Protein AF-A0A941D9R4-F1 (afdb_monomer)

Mean predicted aligned error: 2.89 Å

Secondary structure (DSSP, 8-state):
-PPEEEEEE-SS-EEEE-SSHHHHHHHHHHHGGG-EEEEETTEEEEEEEE--STHHHHHHHHHHHHTT-EEEE-TTS-GGG--SEETTEE-B--

Solvent-accessible surface area (backbone atoms only — not comparable to full-atom values): 5273 Å² total; per-residue (Å²): 129,70,56,63,32,28,37,35,72,56,102,74,34,26,37,43,33,36,89,42,68,69,52,22,56,51,51,48,65,73,45,46,94,56,51,40,88,34,63,61,96,85,41,78,42,84,35,36,33,32,30,39,56,60,67,56,30,29,53,51,43,52,53,41,42,75,73,47,41,42,38,28,69,30,88,84,35,58,72,94,72,68,55,66,45,58,72,80,34,67,25,50,79,134

pLDDT: mean 94.18, std 5.89, range [59.44, 98.31]

Nearest PDB structures (foldseek):
  2o8c-assembly1_A  TM=4.324E-01  e=5.050E-01  Homo sapiens
  3thy-assembly1_A  TM=4.588E-01  e=7.385E-01  Homo sapiens
  8r7v-assembly1_A  TM=4.937E-01  e=1.226E+00  Homo sapiens
  3thz-assembly1_A  TM=3.966E-01  e=4.740E-01  Homo sapiens
  3thw-assembly1_A  TM=4.035E-01  e=6.932E-01  Homo sapiens

Structure (mmCIF, N/CA/C/O backbone):
data_AF-A0A941D9R4-F1
#
_entry.id   AF-A0A941D9R4-F1
#
loop_
_atom_site.group_PDB
_atom_site.id
_atom_site.type_symbol
_atom_site.label_atom_id
_atom_site.label_alt_id
_atom_site.label_comp_id
_atom_site.label_asym_id
_atom_site.label_entity_id
_atom_site.label_seq_id
_atom_site.pdbx_PDB_ins_code
_atom_site.Cartn_x
_atom_site.Cartn_y
_atom_site.Cartn_z
_atom_site.occupancy
_atom_site.B_iso_or_equiv
_atom_site.auth_seq_id
_atom_site.auth_comp_id
_atom_site.auth_asym_id
_atom_site.auth_atom_id
_atom_site.pdbx_PDB_model_num
ATOM 1 N N . MET A 1 1 ? -16.086 -7.903 -8.564 1.00 63.88 1 MET A N 1
ATOM 2 C CA . MET A 1 1 ? -14.709 -7.796 -9.094 1.00 63.88 1 MET A CA 1
ATOM 3 C C . MET A 1 1 ? -13.818 -7.387 -7.934 1.00 63.88 1 MET A C 1
ATOM 5 O O . MET A 1 1 ? -14.329 -6.650 -7.098 1.00 63.88 1 MET A O 1
ATOM 9 N N . PRO A 1 2 ? -12.579 -7.891 -7.821 1.00 83.50 2 PRO A N 1
ATOM 10 C CA . PRO A 1 2 ? -11.685 -7.482 -6.739 1.00 83.50 2 PRO A CA 1
ATOM 11 C C . PRO A 1 2 ? -11.408 -5.977 -6.818 1.00 83.50 2 PRO A C 1
ATOM 13 O O . PRO A 1 2 ? -11.228 -5.433 -7.912 1.00 83.50 2 PRO A O 1
ATOM 16 N N . THR A 1 3 ? -11.403 -5.304 -5.668 1.00 96.06 3 THR A N 1
ATOM 17 C CA . THR A 1 3 ? -11.054 -3.882 -5.586 1.00 96.06 3 THR A CA 1
ATOM 18 C C . THR A 1 3 ? -9.556 -3.732 -5.821 1.00 96.06 3 THR A C 1
ATOM 20 O O . THR A 1 3 ? -8.748 -4.448 -5.229 1.00 96.06 3 THR A O 1
ATOM 23 N N . THR A 1 4 ? -9.179 -2.817 -6.713 1.00 97.25 4 THR A N 1
ATOM 24 C CA . THR A 1 4 ? -7.772 -2.582 -7.047 1.00 97.25 4 THR A CA 1
ATOM 25 C C . THR A 1 4 ? -7.219 -1.411 -6.248 1.00 97.25 4 THR A C 1
ATOM 27 O O . THR A 1 4 ? -7.760 -0.310 -6.305 1.00 97.25 4 THR A O 1
ATOM 30 N N . LEU A 1 5 ? -6.125 -1.658 -5.537 1.00 98.12 5 LEU A N 1
ATOM 31 C CA . LEU A 1 5 ? -5.318 -0.659 -4.851 1.00 98.12 5 LEU A CA 1
ATOM 32 C C . LEU A 1 5 ? -4.172 -0.214 -5.760 1.00 98.12 5 LEU A C 1
ATOM 34 O O . LEU A 1 5 ? -3.675 -0.983 -6.590 1.00 98.12 5 LEU A O 1
ATOM 38 N N . LEU A 1 6 ? -3.732 1.027 -5.594 1.00 98.00 6 LEU A N 1
ATOM 39 C CA . LEU A 1 6 ? -2.572 1.546 -6.306 1.00 98.00 6 LEU A CA 1
ATOM 40 C C . LEU A 1 6 ? -1.326 1.410 -5.434 1.00 98.00 6 LEU A C 1
ATOM 42 O O . LEU A 1 6 ? -1.369 1.730 -4.251 1.00 98.00 6 LEU A O 1
ATOM 46 N N . ILE A 1 7 ? -0.217 0.965 -6.019 1.00 97.25 7 ILE A N 1
ATOM 47 C CA . ILE A 1 7 ? 1.067 0.819 -5.330 1.00 97.25 7 ILE A CA 1
ATOM 48 C C . ILE A 1 7 ? 2.126 1.738 -5.937 1.00 97.25 7 ILE A C 1
ATOM 50 O O . ILE A 1 7 ? 2.278 1.824 -7.158 1.00 97.25 7 ILE A O 1
ATOM 54 N N . ALA A 1 8 ? 2.877 2.418 -5.079 1.00 96.81 8 ALA A N 1
ATOM 55 C CA . ALA A 1 8 ? 4.082 3.157 -5.431 1.00 96.81 8 ALA A CA 1
ATOM 56 C C . ALA A 1 8 ? 5.218 2.762 -4.485 1.00 96.81 8 ALA A C 1
ATOM 58 O O . ALA A 1 8 ? 4.990 2.449 -3.321 1.00 96.81 8 ALA A O 1
ATOM 59 N N . THR A 1 9 ? 6.452 2.786 -4.971 1.00 95.44 9 THR A N 1
ATOM 60 C CA . THR A 1 9 ? 7.637 2.418 -4.202 1.00 95.44 9 THR A CA 1
ATOM 61 C C . THR A 1 9 ? 8.737 3.453 -4.350 1.00 95.44 9 THR A C 1
ATOM 63 O O . THR A 1 9 ? 8.956 4.052 -5.405 1.00 95.44 9 THR A O 1
ATOM 66 N N . SER A 1 10 ? 9.482 3.622 -3.269 1.00 93.44 10 SER A N 1
ATOM 67 C CA . SER A 1 10 ? 10.744 4.344 -3.231 1.00 93.44 10 SER A CA 1
ATOM 68 C C . SER A 1 10 ? 11.796 3.483 -2.523 1.00 93.44 10 SER A C 1
ATOM 70 O O . SER A 1 10 ? 11.462 2.445 -1.951 1.00 93.44 10 SER A O 1
ATOM 72 N N . PRO A 1 11 ? 13.070 3.908 -2.484 1.00 92.12 11 PRO A N 1
ATOM 73 C CA . PRO A 1 11 ? 14.086 3.214 -1.694 1.00 92.12 11 PRO A CA 1
ATOM 74 C C . PRO A 1 11 ? 13.801 3.144 -0.183 1.00 92.12 11 PRO A C 1
ATOM 76 O O . PRO A 1 11 ? 14.567 2.500 0.525 1.00 92.12 11 PRO A O 1
ATOM 79 N N . ARG A 1 12 ? 12.779 3.850 0.327 1.00 93.31 12 ARG A N 1
ATOM 80 C CA . ARG A 1 12 ? 12.490 3.969 1.767 1.00 93.31 12 ARG A CA 1
ATOM 81 C C . ARG A 1 12 ? 11.045 3.681 2.170 1.00 93.31 12 ARG A C 1
ATOM 83 O O . ARG A 1 12 ? 10.791 3.636 3.362 1.00 93.31 12 ARG A O 1
ATOM 90 N N . SER A 1 13 ? 10.137 3.531 1.210 1.00 95.62 13 SER A N 1
ATOM 91 C CA . SER A 1 13 ? 8.701 3.426 1.480 1.00 95.62 13 SER A CA 1
ATOM 92 C C . SER A 1 13 ? 7.983 2.659 0.381 1.00 95.62 13 SER A C 1
ATOM 94 O O . SER A 1 13 ? 8.390 2.709 -0.787 1.00 95.62 13 SER A O 1
ATOM 96 N N . THR A 1 14 ? 6.863 2.048 0.749 1.00 96.88 14 THR A N 1
ATOM 97 C CA . THR A 1 14 ? 5.882 1.455 -0.162 1.00 96.88 14 THR A CA 1
ATOM 98 C C . THR A 1 14 ? 4.537 2.053 0.187 1.00 96.88 14 THR A C 1
ATOM 100 O O . THR A 1 14 ? 4.025 1.849 1.281 1.00 96.88 14 THR A O 1
ATOM 103 N N . TRP A 1 15 ? 3.958 2.794 -0.745 1.00 97.50 15 TRP A N 1
ATOM 104 C CA . TRP A 1 15 ? 2.673 3.443 -0.548 1.00 97.50 15 TRP A CA 1
ATOM 105 C C . TRP A 1 15 ? 1.566 2.641 -1.206 1.00 97.50 15 TRP A C 1
ATOM 107 O O . TRP A 1 15 ? 1.683 2.275 -2.378 1.00 97.50 15 TRP A O 1
ATOM 117 N N . ILE A 1 16 ? 0.491 2.416 -0.457 1.00 98.00 16 ILE A N 1
ATOM 118 C CA . ILE A 1 16 ? -0.746 1.804 -0.934 1.00 98.00 16 ILE A CA 1
ATOM 119 C C . ILE A 1 16 ? -1.835 2.871 -0.908 1.00 98.00 16 ILE A C 1
ATOM 121 O O . ILE A 1 16 ? -2.175 3.383 0.157 1.00 98.00 16 ILE A O 1
ATOM 125 N N . THR A 1 17 ? -2.375 3.207 -2.076 1.00 98.19 17 THR A N 1
ATOM 126 C CA . THR A 1 17 ? -3.435 4.206 -2.241 1.00 98.19 17 THR A CA 1
ATOM 127 C C . THR A 1 17 ? -4.750 3.522 -2.594 1.00 98.19 17 THR A C 1
ATOM 129 O O . THR A 1 17 ? -4.846 2.768 -3.566 1.00 98.19 17 THR A O 1
ATOM 132 N N . SER A 1 18 ? -5.773 3.808 -1.796 1.00 98.31 18 SER A N 1
ATOM 133 C CA . SER A 1 18 ? -7.138 3.318 -1.983 1.00 98.31 18 SER A CA 1
ATOM 134 C C . SER A 1 18 ? -7.923 4.208 -2.958 1.00 98.31 18 SER A C 1
ATOM 136 O O . SER A 1 18 ? -7.680 5.414 -3.004 1.00 98.31 18 SER A O 1
ATOM 138 N N . PRO A 1 19 ? -8.875 3.654 -3.730 1.00 97.12 19 PRO A N 1
ATOM 139 C CA . PRO A 1 19 ? -9.668 4.418 -4.698 1.00 97.12 19 PRO A CA 1
ATOM 140 C C 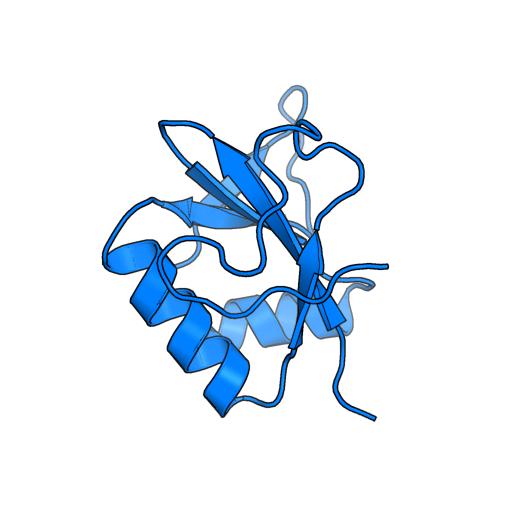. PRO A 1 19 ? -10.711 5.344 -4.051 1.00 97.12 19 PRO A C 1
ATOM 142 O O . PRO A 1 19 ? -11.132 6.324 -4.662 1.00 97.12 19 PRO A O 1
ATOM 145 N N . ASP A 1 20 ? -11.136 5.032 -2.828 1.00 97.19 20 ASP A N 1
ATOM 146 C CA . ASP A 1 20 ? -12.174 5.749 -2.098 1.00 97.19 20 ASP A CA 1
ATOM 147 C C . ASP A 1 20 ? -11.994 5.600 -0.579 1.00 97.19 20 ASP A C 1
ATOM 149 O O . ASP A 1 20 ? -11.103 4.898 -0.089 1.00 97.19 20 ASP A O 1
ATOM 153 N N . LYS A 1 21 ? -12.841 6.313 0.171 1.00 96.50 21 LYS A N 1
ATOM 154 C CA . LYS A 1 21 ? -12.761 6.408 1.632 1.00 96.50 21 LYS A CA 1
ATOM 155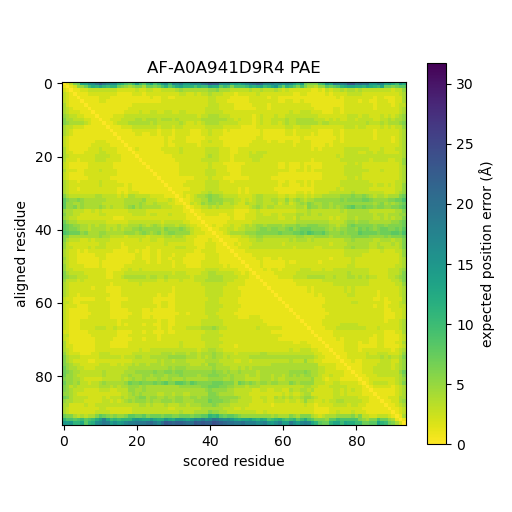 C C . LYS A 1 21 ? -13.089 5.085 2.323 1.00 96.50 21 LYS A C 1
ATOM 157 O O . LYS A 1 21 ? -12.399 4.719 3.265 1.00 96.50 21 LYS A O 1
ATOM 162 N N . GLU A 1 22 ? -14.117 4.386 1.856 1.00 97.06 22 GLU A N 1
ATOM 163 C CA . GLU A 1 22 ? -14.539 3.108 2.439 1.00 97.06 22 GLU A CA 1
ATOM 164 C C . GLU A 1 22 ? -13.430 2.060 2.287 1.00 97.06 22 GLU A C 1
ATOM 166 O O . GLU A 1 22 ? -13.075 1.362 3.236 1.00 97.06 22 GLU A O 1
ATOM 171 N N . THR A 1 23 ? -12.802 2.010 1.111 1.00 97.88 23 THR A N 1
ATOM 172 C CA . THR A 1 23 ? -11.658 1.136 0.863 1.00 97.88 23 THR A CA 1
ATOM 173 C C . THR A 1 23 ? -10.469 1.515 1.742 1.00 97.88 23 THR A C 1
ATOM 175 O O . THR A 1 23 ? -9.839 0.624 2.304 1.00 97.88 23 THR A O 1
ATOM 178 N N . ALA A 1 24 ? -10.185 2.808 1.926 1.00 97.62 24 ALA A N 1
ATOM 179 C CA . ALA A 1 24 ? -9.106 3.257 2.809 1.00 97.62 24 ALA A CA 1
ATOM 180 C C . ALA A 1 24 ? -9.317 2.818 4.268 1.00 97.62 24 ALA A C 1
ATOM 182 O O . ALA A 1 24 ? -8.387 2.325 4.905 1.00 97.62 24 ALA A O 1
ATOM 183 N N . GLU A 1 25 ? -10.542 2.933 4.785 1.00 96.38 25 GLU A N 1
ATOM 184 C CA . GLU A 1 25 ? -10.904 2.489 6.139 1.00 96.38 25 GLU A CA 1
ATOM 185 C C . GLU A 1 25 ? -10.764 0.963 6.294 1.00 96.38 25 GLU A C 1
ATOM 187 O O . GLU A 1 25 ? -10.222 0.475 7.293 1.00 96.38 25 GLU A O 1
ATOM 192 N N . ASN A 1 26 ? -11.172 0.198 5.278 1.00 97.31 26 ASN A N 1
ATOM 193 C CA . ASN A 1 26 ? -11.002 -1.255 5.259 1.00 97.31 26 ASN A CA 1
ATOM 194 C C . ASN A 1 26 ? -9.524 -1.667 5.175 1.00 97.31 26 ASN A C 1
ATOM 196 O O . ASN A 1 26 ? -9.100 -2.570 5.893 1.00 97.31 26 ASN A O 1
ATOM 200 N N . VAL A 1 27 ? -8.723 -0.999 4.340 1.00 97.81 27 VAL A N 1
ATOM 201 C CA . VAL A 1 27 ? -7.271 -1.226 4.230 1.00 97.81 27 VAL A CA 1
ATOM 202 C C . VAL A 1 27 ? -6.582 -0.945 5.563 1.00 97.81 27 VAL A C 1
ATOM 204 O O . VAL A 1 27 ? -5.805 -1.777 6.031 1.00 97.81 27 VAL A O 1
ATOM 207 N N . ALA A 1 28 ? -6.910 0.170 6.219 1.00 95.69 28 ALA A N 1
ATOM 208 C CA . ALA A 1 28 ? -6.381 0.496 7.541 1.00 95.69 28 ALA A CA 1
ATOM 209 C C . ALA A 1 28 ? -6.756 -0.570 8.585 1.00 95.69 28 ALA A C 1
ATOM 211 O O . ALA A 1 28 ? -5.919 -0.961 9.395 1.00 95.69 28 ALA A O 1
ATOM 212 N N . THR A 1 29 ? -7.980 -1.103 8.525 1.00 96.31 29 THR A N 1
ATOM 213 C CA . THR A 1 29 ? -8.437 -2.180 9.418 1.00 96.31 29 THR A CA 1
ATOM 214 C C . THR A 1 29 ? -7.678 -3.490 9.184 1.00 96.31 29 THR A C 1
ATOM 216 O O . THR A 1 29 ? -7.313 -4.163 10.146 1.00 96.31 29 THR A O 1
ATOM 219 N N . VAL A 1 30 ? -7.412 -3.855 7.924 1.00 97.50 30 VAL A N 1
ATOM 220 C CA . VAL A 1 30 ? -6.654 -5.071 7.570 1.00 97.50 30 VAL A CA 1
ATOM 221 C C . VAL A 1 30 ? -5.192 -4.966 8.008 1.00 97.50 30 VAL A C 1
ATOM 223 O O . VAL A 1 30 ? -4.627 -5.938 8.507 1.00 97.50 30 VAL A O 1
ATOM 226 N N . LEU A 1 31 ? -4.571 -3.800 7.821 1.00 96.62 31 LEU A N 1
ATOM 227 C CA . LEU A 1 31 ? -3.151 -3.600 8.112 1.00 96.62 31 LEU A CA 1
ATOM 228 C C . LEU A 1 31 ? -2.871 -3.331 9.599 1.00 96.62 31 LEU A C 1
ATOM 230 O O . LEU A 1 31 ? -1.815 -3.732 10.101 1.00 96.62 31 LEU A O 1
ATOM 234 N N . GLY A 1 32 ? -3.800 -2.685 10.311 1.00 94.19 32 GLY A N 1
ATOM 235 C CA . GLY A 1 32 ? -3.625 -2.283 11.707 1.00 94.19 32 GLY A CA 1
ATOM 236 C C . GLY A 1 32 ? -2.348 -1.460 11.901 1.00 94.19 32 GLY A C 1
ATOM 237 O O . GLY A 1 32 ? -2.061 -0.548 11.129 1.00 94.19 32 GLY A O 1
ATOM 238 N N . ASP A 1 33 ? -1.531 -1.841 12.884 1.00 90.62 33 ASP A N 1
ATOM 239 C CA . ASP A 1 33 ? -0.286 -1.142 13.250 1.00 90.62 33 ASP A CA 1
ATOM 240 C C . ASP A 1 33 ? 0.834 -1.216 12.186 1.00 90.62 33 ASP A C 1
ATOM 242 O O . ASP A 1 33 ? 1.915 -0.663 12.388 1.00 90.62 33 ASP A O 1
ATOM 246 N N . ARG A 1 34 ? 0.611 -1.908 11.058 1.00 88.81 34 ARG A N 1
ATOM 247 C CA . ARG A 1 34 ? 1.568 -2.005 9.935 1.00 88.81 34 ARG A CA 1
ATOM 248 C C . ARG A 1 34 ? 1.442 -0.863 8.926 1.00 88.81 34 ARG A C 1
ATOM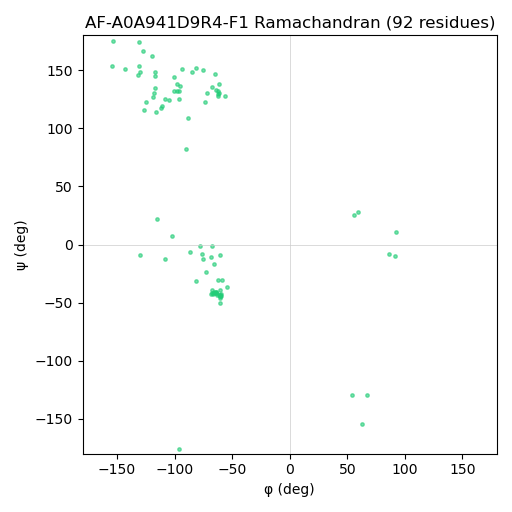 250 O O . ARG A 1 34 ? 2.236 -0.798 7.993 1.00 88.81 34 ARG A O 1
ATOM 257 N N . ALA A 1 35 ? 0.432 -0.010 9.076 1.00 92.62 35 ALA A N 1
ATOM 258 C CA . ALA A 1 35 ? 0.188 1.128 8.205 1.00 92.62 35 ALA A CA 1
ATOM 259 C C . ALA A 1 35 ? 0.602 2.434 8.893 1.00 92.62 35 ALA A C 1
ATOM 261 O O . ALA A 1 35 ? 0.101 2.774 9.965 1.00 92.62 35 ALA A O 1
ATOM 262 N N . TYR A 1 36 ? 1.478 3.195 8.244 1.00 95.25 36 TYR A N 1
ATOM 263 C CA . TYR A 1 36 ? 1.873 4.529 8.682 1.00 95.25 36 TYR A CA 1
ATOM 264 C C . TYR A 1 36 ? 1.133 5.608 7.889 1.00 95.25 36 TYR A C 1
ATOM 266 O O . TYR A 1 36 ? 0.898 5.480 6.685 1.00 95.25 36 TYR A O 1
ATOM 274 N N . GLU A 1 37 ? 0.794 6.703 8.571 1.00 95.62 37 GLU A N 1
ATOM 275 C CA . GLU A 1 37 ? 0.174 7.874 7.951 1.00 95.62 37 GLU A CA 1
ATOM 276 C C . GLU A 1 37 ? 1.093 8.506 6.899 1.00 95.62 37 GLU A C 1
ATOM 278 O O . GLU A 1 37 ? 2.253 8.827 7.173 1.00 95.62 37 GLU A O 1
ATOM 283 N N . VAL A 1 38 ? 0.546 8.796 5.718 1.00 95.56 38 VAL A N 1
ATOM 284 C CA . VAL A 1 38 ? 1.241 9.587 4.699 1.00 95.56 38 VAL A CA 1
ATOM 285 C C . VAL A 1 38 ? 0.800 11.041 4.793 1.00 95.56 38 VAL A C 1
ATOM 287 O O . VAL A 1 38 ? -0.388 11.352 4.841 1.00 95.56 38 VAL A O 1
ATOM 290 N N . ARG A 1 39 ? 1.765 11.967 4.792 1.00 94.81 39 ARG A N 1
ATOM 291 C CA . ARG A 1 39 ? 1.502 13.412 4.768 1.00 94.81 39 ARG A CA 1
ATOM 292 C C . ARG A 1 39 ? 2.096 14.046 3.521 1.00 94.81 39 ARG A C 1
ATOM 294 O O . ARG A 1 39 ? 3.295 13.936 3.277 1.00 94.81 39 ARG A O 1
ATOM 301 N N . ARG A 1 40 ? 1.279 14.776 2.764 1.00 88.38 40 ARG A N 1
ATOM 302 C CA . ARG A 1 40 ? 1.698 15.535 1.577 1.00 88.38 40 ARG A CA 1
ATOM 303 C C . ARG A 1 40 ? 1.592 17.026 1.879 1.00 88.38 40 ARG A C 1
ATOM 305 O O . ARG A 1 40 ? 0.528 17.519 2.237 1.00 88.38 40 ARG A O 1
ATOM 312 N N . GLY A 1 41 ? 2.712 17.749 1.808 1.00 89.50 41 GLY A N 1
ATOM 313 C CA 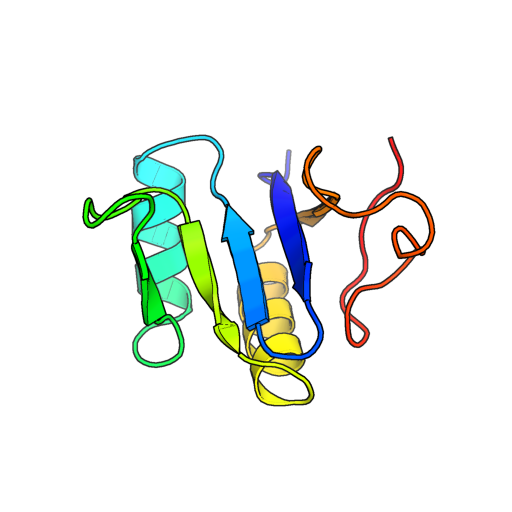. GLY A 1 41 ? 2.742 19.182 2.142 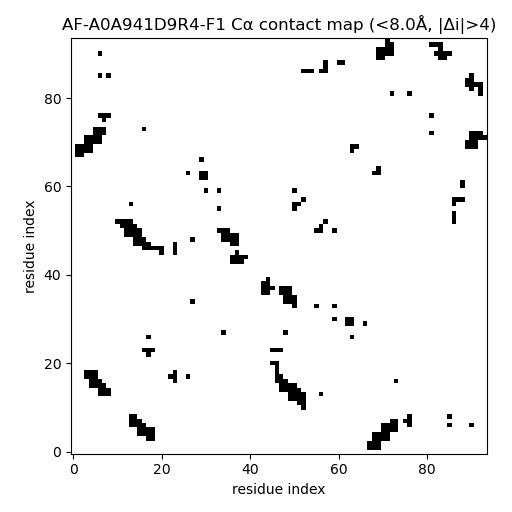1.00 89.50 41 GLY A CA 1
ATOM 314 C C . GLY A 1 41 ? 2.309 19.502 3.583 1.00 89.50 41 GLY A C 1
ATOM 315 O O . GLY A 1 41 ? 1.762 20.568 3.834 1.00 89.50 41 GLY A O 1
ATOM 316 N N . GLY A 1 42 ? 2.510 18.568 4.522 1.00 93.25 42 GLY A N 1
ATOM 317 C CA . GLY A 1 42 ? 2.107 18.706 5.930 1.00 93.25 42 GLY A CA 1
ATOM 318 C C . GLY A 1 42 ? 0.667 18.280 6.245 1.00 93.25 42 GLY A C 1
ATOM 319 O O . GLY A 1 42 ? 0.322 18.159 7.421 1.00 93.25 42 GLY A O 1
ATOM 320 N N . VAL A 1 43 ? -0.149 17.991 5.228 1.00 95.25 43 VAL A N 1
ATOM 321 C CA . VAL A 1 43 ? -1.542 17.546 5.373 1.00 95.25 43 VAL A CA 1
ATOM 322 C C . VAL A 1 43 ? -1.616 16.024 5.265 1.00 95.25 43 VAL A C 1
ATOM 324 O O . VAL A 1 43 ? -0.941 15.436 4.424 1.00 95.25 43 VAL A O 1
ATOM 327 N N . LEU A 1 44 ? -2.419 15.393 6.125 1.00 95.31 44 LEU A N 1
ATOM 328 C CA . LEU A 1 44 ? -2.689 13.954 6.080 1.00 95.31 44 LEU A CA 1
ATOM 329 C C . LEU A 1 44 ? -3.371 13.574 4.756 1.00 95.31 44 LEU A C 1
ATOM 331 O O . LEU A 1 44 ? -4.371 14.187 4.383 1.00 95.31 44 LEU A O 1
ATOM 335 N N . ASP A 1 45 ? -2.838 12.565 4.072 1.00 96.06 45 ASP A N 1
ATOM 336 C CA . ASP A 1 45 ? -3.471 11.913 2.927 1.00 96.06 45 ASP A CA 1
ATOM 337 C C . ASP A 1 45 ? -4.364 10.776 3.453 1.00 96.06 45 ASP A C 1
ATOM 339 O O . ASP A 1 45 ? -3.843 9.776 3.945 1.00 96.06 45 ASP A O 1
ATOM 343 N N . PRO A 1 46 ? -5.700 10.911 3.399 1.00 95.50 46 PRO A N 1
ATOM 344 C CA . PRO A 1 46 ? -6.601 9.944 4.020 1.00 95.50 46 PRO A CA 1
ATOM 345 C C . PRO A 1 46 ? -6.747 8.643 3.219 1.00 95.50 46 PRO A C 1
ATOM 347 O O . PRO A 1 46 ? -7.395 7.718 3.701 1.00 95.50 46 PRO A O 1
ATOM 350 N N . PHE A 1 47 ? -6.201 8.567 2.002 1.00 97.62 47 PHE A N 1
ATOM 351 C CA . PHE A 1 47 ? -6.359 7.408 1.117 1.00 97.62 47 PHE A CA 1
ATOM 352 C C . PHE A 1 47 ? -5.086 6.584 0.980 1.00 97.62 47 PHE A C 1
ATOM 354 O O . PHE A 1 47 ? -5.138 5.481 0.433 1.00 97.62 47 PHE A O 1
ATOM 361 N N . THR A 1 48 ? -3.954 7.117 1.440 1.00 97.50 48 THR A N 1
ATOM 362 C CA . THR A 1 48 ? -2.645 6.501 1.255 1.00 97.50 48 THR A CA 1
ATOM 363 C C . THR A 1 48 ? -2.019 6.143 2.592 1.00 97.50 48 THR A C 1
ATOM 365 O O . THR A 1 48 ? -1.896 6.983 3.480 1.00 97.50 48 THR A O 1
ATOM 368 N N . VAL A 1 49 ? -1.549 4.905 2.691 1.00 97.62 49 VAL A N 1
ATOM 369 C CA . VAL A 1 49 ? -0.746 4.418 3.815 1.00 97.62 49 VAL A CA 1
ATOM 370 C C . VAL A 1 49 ? 0.642 4.018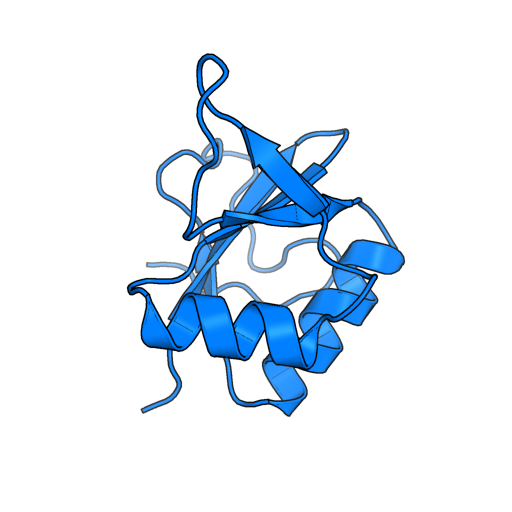 3.334 1.00 97.62 49 VAL A C 1
ATOM 372 O O . VAL A 1 49 ? 0.805 3.586 2.192 1.00 97.62 49 VAL A O 1
ATOM 375 N N . ASP A 1 50 ? 1.643 4.172 4.194 1.00 97.44 50 ASP A N 1
ATOM 376 C CA . ASP A 1 50 ? 2.988 3.634 3.986 1.00 97.44 50 ASP A CA 1
ATOM 377 C C . ASP A 1 50 ? 3.120 2.311 4.746 1.00 97.44 50 ASP A C 1
ATOM 379 O O . ASP A 1 50 ? 2.738 2.226 5.912 1.00 97.44 50 ASP A O 1
ATOM 383 N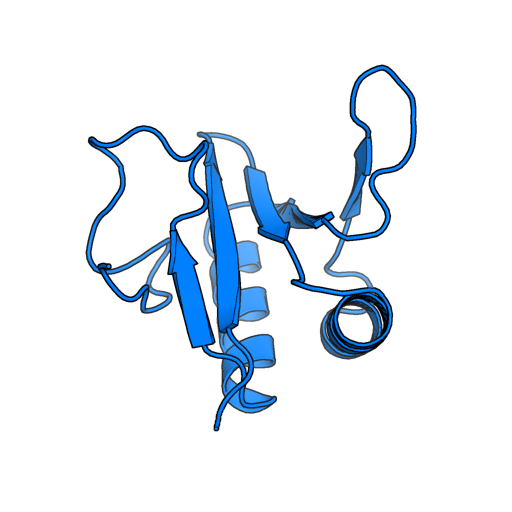 N . VAL A 1 51 ? 3.636 1.281 4.081 1.00 97.00 51 VAL A N 1
ATOM 384 C CA . VAL A 1 51 ? 3.848 -0.065 4.641 1.00 97.00 51 VAL A CA 1
ATOM 385 C C . VAL A 1 51 ? 5.334 -0.438 4.700 1.00 97.00 51 VAL A C 1
ATOM 387 O O . VAL A 1 51 ? 5.681 -1.617 4.752 1.00 97.00 51 VAL A O 1
ATOM 390 N N . ASP A 1 52 ? 6.216 0.570 4.696 1.00 95.88 52 ASP A N 1
ATOM 391 C CA . ASP A 1 52 ? 7.674 0.418 4.749 1.00 95.88 52 ASP A CA 1
ATOM 392 C C . ASP A 1 52 ? 8.213 -0.346 3.516 1.00 95.88 52 ASP A C 1
ATOM 394 O O . ASP A 1 52 ? 7.633 -0.289 2.428 1.00 95.88 52 ASP A O 1
ATOM 398 N N . ILE A 1 53 ? 9.363 -1.010 3.617 1.00 94.75 53 ILE A N 1
ATOM 399 C CA . ILE A 1 53 ? 10.013 -1.739 2.519 1.00 94.75 53 ILE A CA 1
ATOM 400 C C . ILE A 1 53 ? 10.355 -3.182 2.898 1.00 94.75 53 ILE A C 1
ATOM 402 O O . ILE A 1 53 ? 10.370 -3.573 4.064 1.00 94.75 53 ILE A O 1
ATOM 406 N N . GLY A 1 54 ? 10.687 -3.988 1.886 1.00 92.19 54 GLY A N 1
ATOM 407 C CA . GLY A 1 54 ? 11.170 -5.352 2.088 1.00 92.19 54 GLY A CA 1
ATOM 408 C C . GLY A 1 54 ? 10.093 -6.278 2.655 1.00 92.19 54 GLY A C 1
ATOM 409 O O . GLY A 1 54 ? 9.000 -6.362 2.101 1.00 92.19 54 GLY A O 1
ATOM 410 N N . VAL A 1 55 ? 10.419 -6.995 3.737 1.00 94.31 55 VAL A N 1
ATOM 411 C CA . VAL A 1 55 ? 9.537 -8.023 4.323 1.00 94.31 55 VAL A CA 1
ATOM 412 C C . VAL A 1 55 ? 8.244 -7.415 4.865 1.00 94.31 55 VAL A C 1
ATOM 414 O O . VAL A 1 55 ? 7.182 -7.967 4.607 1.00 94.31 55 VAL A O 1
ATOM 417 N N . THR A 1 56 ? 8.302 -6.251 5.519 1.00 94.69 56 THR A N 1
ATOM 418 C CA . THR A 1 56 ? 7.104 -5.570 6.041 1.00 94.69 56 THR A CA 1
ATOM 419 C C . THR A 1 56 ? 6.113 -5.241 4.923 1.00 94.69 56 THR A C 1
ATOM 421 O O . THR A 1 56 ? 4.918 -5.506 5.049 1.00 94.69 56 THR A O 1
ATOM 424 N N . ALA A 1 57 ? 6.619 -4.731 3.795 1.00 96.06 57 ALA A N 1
ATOM 425 C CA . ALA A 1 57 ? 5.796 -4.425 2.632 1.00 96.06 57 ALA A CA 1
ATOM 426 C C . ALA A 1 57 ? 5.192 -5.693 2.014 1.00 96.06 57 ALA A C 1
ATOM 428 O O . ALA A 1 57 ? 4.012 -5.699 1.668 1.00 96.06 57 ALA A O 1
ATOM 429 N N . LEU A 1 58 ? 5.977 -6.772 1.906 1.00 95.81 58 LEU A N 1
ATOM 430 C CA . LEU A 1 58 ? 5.495 -8.065 1.419 1.00 95.81 58 LEU A CA 1
ATOM 431 C C . LEU A 1 58 ? 4.370 -8.618 2.306 1.00 95.81 58 LEU A C 1
ATOM 433 O O . LEU A 1 58 ? 3.307 -8.937 1.784 1.00 95.81 58 LEU A O 1
ATOM 437 N N . GLU A 1 59 ? 4.559 -8.661 3.627 1.00 96.44 59 GLU A N 1
ATOM 438 C CA . GLU A 1 59 ? 3.543 -9.130 4.582 1.00 96.44 59 GLU A CA 1
ATOM 439 C C . GLU A 1 59 ? 2.256 -8.296 4.504 1.00 96.44 59 GLU A C 1
ATOM 441 O O . GLU A 1 59 ? 1.150 -8.840 4.495 1.00 96.44 59 GLU A O 1
ATOM 446 N N . ALA A 1 60 ? 2.379 -6.968 4.400 1.00 97.00 60 ALA A N 1
ATOM 447 C CA . ALA A 1 60 ? 1.236 -6.083 4.192 1.00 97.00 60 ALA A CA 1
ATOM 448 C C . ALA A 1 60 ? 0.502 -6.406 2.879 1.00 97.00 60 ALA A C 1
ATOM 450 O O . ALA A 1 60 ? -0.728 -6.488 2.851 1.00 97.00 60 ALA A O 1
ATOM 451 N N . GLY A 1 61 ? 1.248 -6.640 1.798 1.00 96.88 61 GLY A N 1
ATOM 452 C CA . GLY A 1 61 ? 0.700 -7.065 0.515 1.00 96.88 61 GLY A CA 1
ATOM 453 C C . GLY A 1 61 ? -0.032 -8.404 0.594 1.00 96.88 61 GLY A C 1
ATOM 454 O O . GLY A 1 61 ? -1.134 -8.526 0.065 1.00 96.88 61 GLY A O 1
ATOM 455 N N . GLU A 1 62 ? 0.533 -9.395 1.283 1.00 96.94 62 GLU A N 1
ATOM 456 C CA . GLU A 1 62 ? -0.086 -10.710 1.489 1.00 96.94 62 GLU A CA 1
ATOM 457 C C . GLU A 1 62 ? -1.404 -10.614 2.261 1.00 96.94 62 GLU A C 1
ATOM 459 O O . GLU A 1 62 ? -2.395 -11.222 1.850 1.00 96.94 62 GLU A O 1
ATOM 464 N N . LEU A 1 63 ? -1.456 -9.802 3.322 1.00 97.62 63 LEU A N 1
ATOM 465 C CA . LEU A 1 63 ? -2.688 -9.548 4.077 1.00 97.62 63 LEU A CA 1
ATOM 466 C C . LEU A 1 63 ? -3.776 -8.928 3.195 1.00 97.62 63 LEU A C 1
ATOM 468 O O . LEU A 1 63 ? -4.929 -9.358 3.225 1.00 97.62 63 LEU A O 1
ATOM 472 N N . LEU A 1 64 ? -3.413 -7.944 2.374 1.00 97.75 64 LEU A N 1
ATOM 473 C CA . LEU A 1 64 ? -4.348 -7.287 1.464 1.00 97.75 64 LEU A CA 1
ATOM 474 C C . LEU A 1 64 ? -4.825 -8.228 0.347 1.00 97.75 64 LEU A C 1
ATOM 476 O O . LEU A 1 64 ? -6.012 -8.241 0.024 1.00 97.75 64 LEU A O 1
ATOM 480 N N . MET A 1 65 ? -3.949 -9.069 -0.206 1.00 97.00 65 MET A N 1
ATOM 481 C CA . MET A 1 65 ? -4.358 -10.094 -1.174 1.00 97.00 65 MET A CA 1
ATOM 482 C C . MET A 1 65 ? -5.288 -11.132 -0.544 1.00 97.00 65 MET A C 1
ATOM 484 O O . MET A 1 65 ? -6.290 -11.503 -1.154 1.00 97.00 65 MET A O 1
ATOM 488 N N . ALA A 1 66 ? -5.004 -11.569 0.686 1.00 97.06 66 ALA A N 1
ATOM 489 C CA . ALA A 1 66 ? -5.877 -12.472 1.434 1.00 97.06 66 ALA A CA 1
ATOM 490 C C . ALA A 1 66 ? -7.251 -11.840 1.725 1.00 97.06 66 ALA A C 1
ATOM 492 O O . ALA A 1 66 ? -8.258 -12.546 1.750 1.00 97.06 66 ALA A O 1
ATOM 493 N N . ALA A 1 67 ? -7.307 -10.512 1.872 1.00 96.75 67 ALA A N 1
ATOM 494 C CA . ALA A 1 67 ? -8.544 -9.739 1.977 1.00 96.75 67 ALA A CA 1
ATOM 495 C C . ALA A 1 67 ? -9.258 -9.507 0.625 1.00 96.75 67 ALA A C 1
ATOM 497 O O . ALA A 1 67 ? -10.337 -8.918 0.594 1.00 96.75 67 ALA A O 1
ATOM 498 N N . GLY A 1 68 ? -8.701 -9.992 -0.490 1.00 97.00 68 GLY A N 1
ATOM 499 C CA . GLY A 1 68 ? -9.322 -9.948 -1.816 1.00 97.00 68 GLY A CA 1
ATOM 500 C C . GLY A 1 68 ? -8.959 -8.730 -2.669 1.00 97.00 68 GLY A C 1
ATOM 501 O O . GLY A 1 68 ? -9.587 -8.518 -3.711 1.00 97.00 68 GLY A O 1
ATOM 502 N N . TYR A 1 69 ? -7.963 -7.939 -2.263 1.00 98.00 69 TYR A N 1
ATOM 503 C CA . TYR A 1 69 ? -7.468 -6.814 -3.054 1.00 98.00 69 TYR A CA 1
ATOM 504 C C . TYR A 1 69 ? -6.486 -7.259 -4.142 1.00 98.00 69 TYR A C 1
ATOM 506 O O . TYR A 1 69 ? -5.758 -8.242 -4.005 1.00 98.00 69 TYR A O 1
ATOM 514 N N . THR A 1 70 ? -6.437 -6.487 -5.224 1.00 97.44 70 THR A N 1
ATOM 515 C CA . THR A 1 70 ? -5.405 -6.588 -6.267 1.00 97.44 70 THR A CA 1
ATOM 516 C C . THR A 1 70 ? -4.629 -5.282 -6.378 1.00 97.44 70 THR A C 1
ATOM 518 O O . THR A 1 70 ? -5.116 -4.244 -5.941 1.00 97.44 70 THR A O 1
ATOM 521 N N . PHE A 1 71 ? -3.448 -5.303 -7.000 1.00 97.44 71 PHE A N 1
ATOM 522 C CA . PHE A 1 71 ? -2.604 -4.112 -7.127 1.00 97.44 71 PHE A CA 1
ATOM 523 C C . PHE A 1 71 ? -2.388 -3.693 -8.577 1.00 97.44 71 PHE A C 1
ATOM 525 O O . PHE A 1 71 ? -2.239 -4.535 -9.465 1.00 97.44 71 PHE A O 1
ATOM 532 N N . ARG A 1 72 ? -2.310 -2.379 -8.791 1.00 97.06 72 ARG A N 1
ATOM 533 C CA . ARG A 1 72 ? -1.819 -1.726 -10.011 1.00 97.06 72 ARG A CA 1
ATOM 534 C C . ARG A 1 72 ? -0.808 -0.656 -9.657 1.00 97.06 72 ARG A C 1
ATOM 536 O O . ARG A 1 72 ? -0.866 -0.080 -8.575 1.00 97.06 72 ARG A O 1
ATOM 543 N N . TRP A 1 73 ? 0.100 -0.354 -10.574 1.00 96.94 73 TRP A N 1
ATOM 544 C CA . TRP A 1 73 ? 1.040 0.738 -10.357 1.00 96.94 73 TRP A CA 1
ATOM 545 C C . TRP A 1 73 ? 0.314 2.078 -10.260 1.00 96.94 73 TRP A C 1
ATOM 547 O O . TRP A 1 73 ? -0.520 2.414 -11.098 1.00 96.94 73 TRP A O 1
ATOM 557 N N . HIS A 1 74 ? 0.666 2.866 -9.249 1.00 96.12 74 HIS A N 1
ATOM 558 C CA . HIS A 1 74 ? 0.252 4.257 -9.165 1.00 96.12 74 HIS A CA 1
ATOM 559 C C . HIS A 1 74 ? 0.883 5.058 -10.317 1.00 96.12 74 HIS A C 1
ATOM 561 O O . HIS A 1 74 ? 2.026 4.804 -10.709 1.00 96.12 74 HIS A O 1
ATOM 567 N N . ALA A 1 75 ? 0.176 6.067 -10.832 1.00 93.62 75 ALA A N 1
ATOM 568 C CA . ALA A 1 75 ? 0.659 6.898 -11.940 1.00 93.62 75 ALA A CA 1
ATOM 569 C C . ALA A 1 75 ? 1.988 7.615 -11.624 1.00 93.62 75 ALA A C 1
ATOM 571 O O . ALA A 1 75 ? 2.822 7.796 -12.510 1.00 93.62 75 ALA A O 1
ATOM 572 N N . ASP A 1 76 ? 2.213 7.945 -10.352 1.00 91.44 76 ASP A N 1
ATOM 573 C CA . ASP A 1 76 ? 3.453 8.570 -9.867 1.00 91.44 76 ASP A CA 1
ATOM 574 C C . ASP A 1 76 ? 4.641 7.597 -9.769 1.00 91.44 76 ASP A C 1
ATOM 576 O O . ASP A 1 76 ? 5.782 8.034 -9.607 1.00 91.44 76 ASP A O 1
ATOM 580 N N . GLN A 1 77 ? 4.419 6.279 -9.878 1.00 95.19 77 GLN A N 1
ATOM 581 C CA . GLN A 1 77 ? 5.520 5.321 -9.878 1.00 95.19 77 GLN A CA 1
ATOM 582 C C . GLN A 1 77 ? 6.427 5.583 -11.078 1.00 95.19 77 GLN A C 1
ATOM 584 O O . GLN A 1 77 ? 5.965 5.580 -12.225 1.00 95.19 77 GLN A O 1
ATOM 589 N N . HIS A 1 78 ? 7.732 5.723 -10.832 1.00 90.88 78 HIS A N 1
ATOM 590 C CA . HIS A 1 78 ? 8.701 5.909 -11.906 1.00 90.88 78 HIS A CA 1
ATOM 591 C C . HIS A 1 78 ? 8.609 4.746 -12.921 1.00 90.88 78 HIS A C 1
ATOM 593 O O . HIS A 1 78 ? 8.729 3.591 -12.507 1.00 90.88 78 HIS A O 1
ATOM 599 N N . PRO A 1 79 ? 8.456 4.997 -14.239 1.00 91.44 79 PRO A N 1
ATOM 600 C CA . PRO A 1 79 ? 8.158 3.948 -15.222 1.00 91.44 79 PRO A CA 1
ATOM 601 C C . PRO A 1 79 ? 9.141 2.773 -15.233 1.00 91.44 79 PRO A C 1
ATOM 603 O O . PRO A 1 79 ? 8.732 1.628 -15.365 1.00 91.44 79 PRO A O 1
ATOM 606 N N . ARG A 1 80 ? 10.439 3.030 -15.017 1.00 90.81 80 ARG A N 1
ATOM 607 C CA . ARG A 1 80 ? 11.468 1.968 -14.956 1.00 90.81 80 ARG A CA 1
ATOM 608 C C . ARG A 1 80 ? 11.321 1.007 -13.772 1.00 90.81 80 ARG A C 1
ATOM 610 O O . ARG A 1 80 ? 11.933 -0.051 -13.786 1.00 90.81 80 ARG A O 1
ATOM 617 N N . ASN A 1 81 ? 10.542 1.386 -12.766 1.00 89.19 81 ASN A N 1
ATOM 618 C CA . ASN A 1 81 ? 10.297 0.584 -11.575 1.00 89.19 81 ASN A CA 1
ATOM 619 C C . ASN A 1 81 ? 8.925 -0.110 -11.629 1.00 89.19 81 ASN A C 1
ATOM 621 O O . ASN A 1 81 ? 8.505 -0.674 -10.623 1.00 89.19 81 ASN A O 1
ATOM 625 N N . ARG A 1 82 ? 8.211 -0.041 -12.763 1.00 92.62 82 ARG A N 1
ATOM 626 C CA . ARG A 1 82 ? 6.935 -0.732 -12.976 1.00 92.62 82 ARG A CA 1
ATOM 627 C C . ARG A 1 82 ? 7.197 -2.111 -13.576 1.00 92.62 82 ARG A C 1
ATOM 629 O O . ARG A 1 82 ? 7.182 -2.270 -14.789 1.00 92.62 82 ARG A O 1
ATOM 636 N N . GLY A 1 83 ? 7.524 -3.077 -12.725 1.00 90.75 83 GLY A N 1
ATOM 637 C CA . GLY A 1 83 ? 7.615 -4.487 -13.119 1.00 90.75 83 GLY A CA 1
ATOM 638 C C . GLY A 1 83 ? 6.328 -5.251 -12.810 1.00 90.75 83 GLY A C 1
ATOM 639 O O . GLY A 1 83 ? 5.379 -4.692 -12.272 1.00 90.75 83 GLY A O 1
ATOM 640 N N . HIS A 1 84 ? 6.320 -6.562 -13.041 1.00 93.19 84 HIS A N 1
ATOM 641 C CA . HIS A 1 84 ? 5.183 -7.416 -12.667 1.00 93.19 84 HIS A CA 1
ATOM 642 C C . HIS A 1 84 ? 4.993 -7.576 -11.150 1.00 93.19 84 HIS A C 1
ATOM 644 O O . HIS A 1 84 ? 3.985 -8.125 -10.708 1.00 93.19 84 HIS A O 1
ATOM 650 N N . THR A 1 85 ? 5.963 -7.134 -10.341 1.00 93.25 85 THR A N 1
ATOM 651 C CA . THR A 1 85 ? 5.896 -7.238 -8.881 1.00 93.25 85 THR A CA 1
ATOM 652 C C . THR A 1 85 ? 6.498 -6.031 -8.167 1.00 93.25 85 THR A C 1
ATOM 654 O O . THR A 1 85 ? 7.493 -5.475 -8.636 1.00 93.25 85 THR A O 1
ATOM 657 N N . ALA A 1 86 ? 5.990 -5.726 -6.974 1.00 92.38 86 ALA A N 1
ATOM 658 C CA . ALA A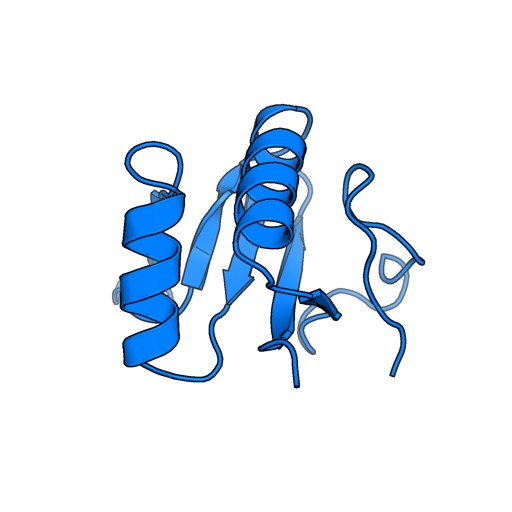 1 86 ? 6.613 -4.855 -5.978 1.00 92.38 86 ALA A CA 1
ATOM 659 C C . ALA A 1 86 ? 6.940 -5.688 -4.731 1.00 92.38 86 ALA A C 1
ATOM 661 O O . ALA A 1 86 ? 6.029 -6.193 -4.091 1.00 92.38 86 ALA A O 1
ATOM 662 N N . TRP A 1 87 ? 8.218 -5.882 -4.393 1.00 90.94 87 TRP A N 1
ATOM 663 C CA . TRP A 1 87 ? 8.623 -6.702 -3.231 1.00 90.94 87 TRP A CA 1
ATOM 664 C C . TRP A 1 87 ? 8.081 -8.146 -3.231 1.00 90.94 87 TRP A C 1
ATOM 666 O O . TRP A 1 87 ? 7.945 -8.750 -2.177 1.00 90.94 87 TRP A O 1
ATOM 676 N N . GLY A 1 88 ? 7.771 -8.708 -4.405 1.00 90.69 88 GLY A N 1
ATOM 677 C CA . GLY A 1 88 ? 7.124 -10.022 -4.539 1.00 90.69 88 GLY A CA 1
ATOM 678 C C . GLY A 1 88 ? 5.591 -9.976 -4.600 1.00 90.69 88 GLY A C 1
ATOM 679 O O . GLY A 1 88 ? 4.977 -10.968 -4.978 1.00 90.69 88 GLY A O 1
ATOM 680 N N . ILE A 1 89 ? 4.975 -8.823 -4.328 1.00 93.00 89 ILE A N 1
ATOM 681 C CA . ILE A 1 89 ? 3.537 -8.585 -4.498 1.00 93.00 89 ILE A CA 1
ATOM 682 C C . ILE A 1 89 ? 3.238 -8.469 -5.998 1.00 93.00 89 ILE A C 1
ATOM 684 O O . ILE A 1 89 ? 3.829 -7.598 -6.638 1.00 93.00 89 ILE A O 1
ATOM 688 N N . PRO A 1 90 ? 2.342 -9.283 -6.582 1.00 95.81 90 PRO A N 1
ATOM 689 C CA . PRO A 1 90 ? 1.930 -9.141 -7.976 1.00 95.81 90 PRO A CA 1
ATOM 690 C C . PRO A 1 90 ? 1.253 -7.792 -8.236 1.00 95.81 90 PRO A C 1
ATOM 692 O O . PRO A 1 90 ? 0.313 -7.416 -7.535 1.00 95.81 90 PRO A O 1
ATOM 695 N N . VAL A 1 91 ? 1.698 -7.086 -9.275 1.00 95.44 91 VAL A N 1
ATOM 696 C CA . VAL A 1 91 ? 1.131 -5.802 -9.703 1.00 95.44 91 VAL A CA 1
ATOM 697 C C . VAL A 1 91 ? 0.735 -5.910 -11.167 1.00 95.44 91 VAL A C 1
ATOM 699 O O . VAL A 1 91 ? 1.556 -6.246 -12.019 1.00 95.44 91 VAL A O 1
ATOM 702 N N . GLN A 1 92 ? -0.536 -5.651 -11.460 1.00 91.44 92 GLN A N 1
ATOM 703 C CA . GLN A 1 92 ? -1.054 -5.672 -12.822 1.00 91.44 92 GLN A CA 1
ATOM 704 C C . GLN A 1 92 ? -0.449 -4.512 -13.623 1.00 91.44 92 GLN A C 1
ATOM 706 O O . GLN A 1 92 ? -0.386 -3.376 -13.139 1.00 91.44 92 GLN A O 1
ATOM 711 N N . GLU A 1 93 ? -0.029 -4.809 -14.849 1.00 75.75 93 GLU A N 1
ATOM 712 C CA . GLU A 1 93 ? 0.225 -3.787 -15.863 1.00 75.75 93 GLU A CA 1
ATOM 713 C C . GLU A 1 93 ? -1.120 -3.275 -16.405 1.00 75.75 93 G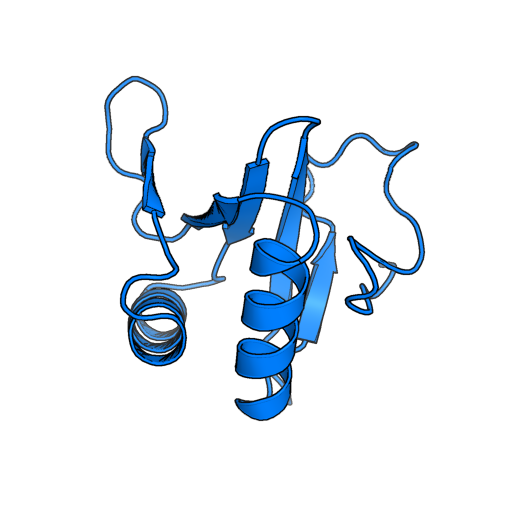LU A C 1
ATOM 715 O O . GLU A 1 93 ? -2.123 -3.994 -16.354 1.00 75.75 93 GLU A O 1
ATOM 720 N N . GLU A 1 94 ? -1.151 -2.007 -16.827 1.00 59.44 94 GLU A N 1
ATOM 721 C CA . GLU A 1 94 ? -2.320 -1.406 -17.492 1.00 59.44 94 GLU A CA 1
ATOM 722 C C . GLU A 1 94 ? -2.682 -2.122 -18.797 1.00 59.44 94 GLU A C 1
ATOM 724 O O . GLU A 1 94 ? -1.752 -2.465 -19.565 1.00 59.44 94 GLU A O 1
#

Radius of gyration: 12.03 Å; Cα contacts (8 Å, |Δi|>4): 163; chains: 1; bounding box: 29×32×31 Å

Sequence (94 aa):
MPTTLLIATSPRSTWITSPDKETAENVATVLGDRAYEVRRGGVLDPFTVDVDIGVTALEAGELLMAAGYTFRWHADQHPRNRGHTAWGIPVQEE

Foldseek 3Di:
DFQEWAWADDPWWIKTFHPDQVRLVVLCVLCPPQWAWDDDPNHTDSGMTTRTAAPSVVVSLVSVVVVRYAYAHDPPHDPVPRDCDGNNRGHDYD

Organism: NCBI:txid2828860